Protein AF-A0A7W5IHV5-F1 (afdb_monomer_lite)

Structure (mmCIF, N/CA/C/O backbone):
data_AF-A0A7W5IHV5-F1
#
_entry.id   AF-A0A7W5IHV5-F1
#
loop_
_atom_site.group_PDB
_atom_site.id
_atom_site.type_symbol
_atom_site.label_atom_id
_atom_site.label_alt_id
_atom_site.label_comp_id
_atom_site.label_asym_id
_atom_site.label_entity_id
_atom_site.label_seq_id
_atom_site.pdbx_PDB_ins_code
_atom_site.Cartn_x
_atom_site.Cartn_y
_atom_site.Cartn_z
_atom_site.occupancy
_atom_site.B_iso_or_equiv
_atom_site.auth_seq_id
_atom_site.auth_comp_id
_atom_site.auth_asym_id
_atom_site.auth_atom_id
_atom_site.pdbx_PDB_model_num
ATOM 1 N N . MET A 1 1 ? 16.477 -8.504 -16.644 1.00 76.12 1 MET A N 1
ATOM 2 C CA . MET A 1 1 ? 15.582 -8.544 -15.470 1.00 76.12 1 MET A CA 1
ATOM 3 C C . MET A 1 1 ? 15.944 -7.404 -14.532 1.00 76.12 1 MET A C 1
ATOM 5 O O . MET A 1 1 ? 17.098 -6.992 -14.503 1.00 76.12 1 MET A O 1
ATOM 9 N N . ALA A 1 2 ? 14.967 -6.887 -13.805 1.00 81.19 2 ALA A N 1
ATOM 10 C CA . ALA A 1 2 ? 15.019 -5.730 -12.934 1.00 81.19 2 ALA A CA 1
ATOM 11 C C . ALA A 1 2 ? 14.670 -6.131 -11.498 1.00 81.19 2 ALA A C 1
ATOM 13 O O . ALA A 1 2 ? 13.853 -7.026 -11.265 1.00 81.19 2 ALA A O 1
ATOM 14 N N . ASP A 1 3 ? 15.261 -5.410 -10.559 1.00 86.88 3 ASP A N 1
ATOM 15 C CA . ASP A 1 3 ? 14.863 -5.392 -9.162 1.00 86.88 3 ASP A CA 1
ATOM 16 C C . ASP A 1 3 ? 13.782 -4.324 -9.013 1.00 86.88 3 ASP A C 1
ATOM 18 O O . ASP A 1 3 ? 13.938 -3.202 -9.508 1.00 86.88 3 ASP A O 1
ATOM 22 N N . VAL A 1 4 ? 12.693 -4.680 -8.340 1.00 87.62 4 VAL A N 1
ATOM 23 C CA . VAL A 1 4 ? 11.594 -3.770 -8.023 1.00 87.62 4 VAL A CA 1
ATOM 24 C C . VAL A 1 4 ? 11.565 -3.549 -6.521 1.00 87.62 4 VAL A C 1
ATOM 26 O O . VAL A 1 4 ? 11.355 -4.489 -5.753 1.00 87.62 4 VAL A O 1
ATOM 29 N N . GLU A 1 5 ? 11.761 -2.304 -6.102 1.00 90.75 5 GLU A N 1
ATOM 30 C CA . GLU A 1 5 ? 11.754 -1.913 -4.697 1.00 90.75 5 GLU A CA 1
ATOM 31 C C . GLU A 1 5 ? 10.517 -1.074 -4.359 1.00 90.75 5 GLU A C 1
ATOM 33 O O . GLU A 1 5 ? 10.278 -0.027 -4.962 1.00 90.75 5 GLU A O 1
ATOM 38 N N . PHE A 1 6 ? 9.770 -1.514 -3.345 1.00 91.88 6 PHE A N 1
ATOM 39 C CA . PHE A 1 6 ? 8.702 -0.764 -2.690 1.00 91.88 6 PHE A CA 1
ATOM 40 C C . PHE A 1 6 ? 9.180 -0.323 -1.306 1.00 91.88 6 PHE A C 1
ATOM 42 O O . PHE A 1 6 ? 9.222 -1.123 -0.370 1.00 91.88 6 PHE A O 1
ATOM 49 N N . ASN A 1 7 ? 9.563 0.946 -1.176 1.00 92.94 7 ASN A N 1
ATOM 50 C CA . ASN A 1 7 ? 10.151 1.487 0.048 1.00 92.94 7 ASN A CA 1
ATOM 51 C C . ASN A 1 7 ? 9.198 2.474 0.736 1.00 92.94 7 ASN A C 1
ATOM 53 O O . ASN A 1 7 ? 9.191 3.675 0.443 1.00 92.94 7 ASN A O 1
ATOM 57 N N . PHE A 1 8 ? 8.366 1.954 1.636 1.00 92.00 8 PHE A N 1
ATOM 58 C CA . PHE A 1 8 ? 7.398 2.722 2.412 1.00 92.00 8 PHE A CA 1
ATOM 59 C C . PHE A 1 8 ? 8.088 3.353 3.625 1.00 92.00 8 PHE A C 1
ATOM 61 O O . PHE A 1 8 ? 8.255 2.730 4.668 1.00 92.00 8 PHE A O 1
ATOM 68 N N . LYS A 1 9 ? 8.510 4.612 3.488 1.00 89.06 9 LYS A N 1
ATOM 69 C CA . LYS A 1 9 ? 9.255 5.326 4.538 1.00 89.06 9 LYS A CA 1
ATOM 70 C C . LYS A 1 9 ? 8.339 5.816 5.676 1.00 89.06 9 LYS A C 1
ATOM 72 O O . LYS A 1 9 ? 7.195 6.173 5.402 1.00 89.06 9 LYS A O 1
ATOM 77 N N . PRO A 1 10 ? 8.849 5.967 6.918 1.00 87.38 10 PRO A N 1
ATOM 78 C CA . PRO A 1 10 ? 8.093 6.504 8.061 1.00 87.38 10 PRO A CA 1
ATOM 79 C C . PRO A 1 10 ? 7.354 7.820 7.806 1.00 87.38 10 PRO A C 1
ATOM 81 O O . PRO A 1 10 ? 6.198 7.958 8.179 1.00 87.38 10 PRO A O 1
ATOM 84 N N . HIS A 1 11 ? 7.988 8.778 7.127 1.00 86.75 11 HIS A N 1
ATOM 85 C CA . HIS A 1 11 ? 7.369 10.076 6.818 1.00 86.75 11 HIS A CA 1
ATOM 86 C C . HIS A 1 11 ? 6.304 10.005 5.711 1.00 86.75 11 HIS A C 1
ATOM 88 O O . HIS A 1 11 ? 5.609 10.984 5.468 1.00 86.75 11 HIS A O 1
ATOM 94 N N . ASN A 1 12 ? 6.180 8.856 5.044 1.00 88.19 12 ASN A N 1
ATOM 95 C CA . ASN A 1 12 ? 5.141 8.553 4.065 1.00 88.19 12 ASN A CA 1
ATOM 96 C C . ASN A 1 12 ? 4.088 7.603 4.644 1.00 88.19 12 ASN A C 1
ATOM 98 O O . ASN A 1 12 ? 3.374 6.957 3.877 1.00 88.19 12 ASN A O 1
ATOM 102 N N . ALA A 1 13 ? 4.030 7.473 5.970 1.00 88.81 13 ALA A N 1
ATOM 103 C CA . ALA A 1 13 ? 3.109 6.599 6.667 1.00 88.81 13 ALA A CA 1
ATOM 104 C C . ALA A 1 13 ? 2.243 7.387 7.647 1.00 88.81 13 ALA A C 1
ATOM 106 O O . ALA A 1 13 ? 2.675 8.369 8.249 1.00 88.81 13 ALA A O 1
ATOM 107 N N . TRP A 1 14 ? 1.005 6.941 7.797 1.00 88.19 14 TRP A N 1
ATOM 108 C CA . TRP A 1 14 ? 0.014 7.533 8.681 1.00 88.19 14 TRP A CA 1
ATOM 109 C C . TRP A 1 14 ? -1.012 6.473 9.081 1.00 88.19 14 TRP A C 1
ATOM 111 O O . TRP A 1 14 ? -1.097 5.403 8.481 1.00 88.19 14 TRP A O 1
ATOM 121 N N . THR A 1 15 ? -1.814 6.755 10.098 1.00 83.56 15 THR A N 1
ATOM 122 C CA . THR A 1 15 ? -3.052 6.003 10.328 1.00 83.56 15 THR A CA 1
ATOM 123 C C . THR A 1 15 ? -4.199 6.737 9.648 1.00 83.56 15 THR A C 1
ATOM 125 O O . THR A 1 15 ? -4.105 7.941 9.410 1.00 83.56 15 THR A O 1
ATOM 128 N N . MET A 1 16 ? -5.309 6.054 9.349 1.00 75.25 16 MET A N 1
ATOM 129 C CA . MET A 1 16 ? -6.529 6.747 8.905 1.00 75.25 16 MET A CA 1
ATOM 130 C C . MET A 1 16 ? -6.988 7.802 9.927 1.00 75.25 16 MET A C 1
ATOM 132 O O . MET A 1 16 ? -7.678 8.751 9.565 1.00 75.25 16 MET A O 1
ATOM 136 N N . GLY A 1 17 ? -6.529 7.658 11.174 1.00 65.31 17 GLY A N 1
ATOM 137 C CA . GLY A 1 17 ? -6.784 8.563 12.274 1.00 65.31 17 GLY A CA 1
ATOM 138 C C . GLY A 1 17 ? -8.174 8.348 12.869 1.00 65.31 17 GLY A C 1
ATOM 139 O O . GLY A 1 17 ? -8.821 7.324 12.617 1.00 65.31 17 GLY A O 1
ATOM 140 N N . PRO A 1 18 ? -8.639 9.321 13.665 1.00 55.88 18 PRO A N 1
ATOM 141 C CA . PRO A 1 18 ? -10.009 9.397 14.133 1.00 55.88 18 PRO A CA 1
ATOM 142 C C . PRO A 1 18 ? -11.030 9.196 13.015 1.00 55.88 18 PRO A C 1
ATOM 144 O O . PRO A 1 18 ? -11.219 10.082 12.184 1.00 55.88 18 PRO A O 1
ATOM 147 N N . ALA A 1 19 ? -11.771 8.086 13.030 1.00 52.81 19 ALA A N 1
ATOM 148 C CA . ALA A 1 19 ? -12.967 7.931 12.197 1.00 52.81 19 ALA A CA 1
ATOM 149 C C . ALA A 1 19 ? -14.132 8.764 12.759 1.00 52.81 19 ALA A C 1
ATOM 151 O O . ALA A 1 19 ? -15.199 8.242 13.041 1.00 52.81 19 ALA A O 1
ATOM 152 N N . CYS A 1 20 ? -13.916 10.049 13.027 1.00 48.19 20 CYS A N 1
ATOM 153 C CA . CYS A 1 20 ? -14.932 10.944 13.568 1.00 48.19 20 CYS A CA 1
ATOM 154 C C . CYS A 1 20 ? -14.631 12.381 13.156 1.00 48.19 20 CYS A C 1
ATOM 156 O O . CYS A 1 20 ? -14.331 13.232 13.995 1.00 48.19 20 CYS A O 1
ATOM 158 N N . GLY A 1 21 ? -14.779 12.669 11.865 1.00 51.94 21 GLY A N 1
ATOM 159 C CA . GLY A 1 21 ? -15.334 13.969 11.545 1.00 51.94 21 GLY A CA 1
ATOM 160 C C . GLY A 1 21 ? -16.740 14.039 12.162 1.00 51.94 21 GLY A C 1
ATOM 161 O O . GLY A 1 21 ? -17.602 13.264 11.763 1.00 51.94 21 GLY A O 1
ATOM 162 N N . THR A 1 22 ? -16.989 14.877 13.165 1.00 57.50 22 THR A N 1
ATOM 163 C CA . THR A 1 22 ? -18.367 15.219 13.563 1.00 57.50 22 THR A CA 1
ATOM 164 C C . THR A 1 22 ? -18.817 16.447 12.775 1.00 57.50 22 THR A C 1
ATOM 166 O O . THR A 1 22 ? -18.002 17.110 12.136 1.00 57.50 22 THR A O 1
ATOM 169 N N . ALA A 1 23 ? -20.095 16.827 12.869 1.00 59.12 23 ALA A N 1
ATOM 170 C CA . ALA A 1 23 ? -20.551 18.120 12.345 1.00 59.12 23 ALA A CA 1
ATOM 171 C C . ALA A 1 23 ? -19.759 19.321 12.920 1.00 59.12 23 ALA A C 1
ATOM 173 O O . ALA A 1 23 ? -19.776 20.398 12.334 1.00 59.12 23 ALA A O 1
ATOM 174 N N . LEU A 1 24 ? -19.070 19.136 14.055 1.00 55.69 24 LEU A N 1
ATOM 175 C CA . LEU A 1 24 ? -18.328 20.171 14.780 1.00 55.69 24 LEU A CA 1
ATOM 176 C C . LEU A 1 24 ? -16.800 20.039 14.666 1.00 55.69 24 LEU A C 1
ATOM 178 O O . LEU A 1 24 ? -16.087 21.000 14.933 1.00 55.69 24 LEU A O 1
ATOM 182 N N . ILE A 1 25 ? -16.285 18.867 14.289 1.00 61.84 25 ILE A N 1
ATOM 183 C CA . ILE A 1 25 ? -14.849 18.599 14.151 1.00 61.84 25 ILE A CA 1
ATOM 184 C C . ILE A 1 25 ? -14.668 17.932 12.795 1.00 61.84 25 ILE A C 1
ATOM 186 O O . ILE A 1 25 ? -15.026 16.768 12.684 1.00 61.84 25 ILE A O 1
ATOM 190 N N . PRO A 1 26 ? -14.165 18.615 11.759 1.00 61.88 26 PRO A N 1
ATOM 191 C CA . PRO A 1 26 ? -13.949 17.982 10.469 1.00 61.88 26 PRO A CA 1
ATOM 192 C C . PRO A 1 26 ? -12.845 16.929 10.570 1.00 61.88 26 PRO A C 1
ATOM 194 O O . PRO A 1 26 ? -11.844 17.097 11.266 1.00 61.88 26 PRO A O 1
ATOM 197 N N . SER A 1 27 ? -13.019 15.838 9.836 1.00 65.00 27 SER A N 1
ATOM 198 C CA . SER A 1 27 ? -11.973 14.844 9.639 1.00 65.00 27 SER A CA 1
ATOM 199 C C . SER A 1 27 ? -10.767 15.468 8.946 1.00 65.00 27 SER A C 1
ATOM 201 O O . SER A 1 27 ? -10.913 16.132 7.916 1.00 65.00 27 SER A O 1
ATOM 203 N N . VAL A 1 28 ? -9.576 15.211 9.475 1.00 72.62 28 VAL A N 1
ATOM 204 C CA . VAL A 1 28 ? -8.324 15.642 8.853 1.00 72.62 28 VAL A CA 1
ATOM 205 C C . VAL A 1 28 ? -7.874 14.556 7.890 1.00 72.62 28 VAL A C 1
ATOM 207 O O . VAL A 1 28 ? -7.836 13.389 8.262 1.00 72.62 28 VAL A O 1
ATOM 210 N N . ASN A 1 29 ? -7.534 14.931 6.657 1.00 78.38 29 ASN A N 1
ATOM 211 C CA . ASN A 1 29 ? -6.859 14.037 5.726 1.00 78.38 29 ASN A CA 1
ATOM 212 C C . ASN A 1 29 ? -5.352 14.042 6.047 1.00 78.38 29 ASN A C 1
ATOM 214 O O . ASN A 1 29 ? -4.701 15.049 5.768 1.00 78.38 29 ASN A O 1
ATOM 218 N N . PRO A 1 30 ? -4.793 12.973 6.644 1.00 78.94 30 PRO A N 1
ATOM 219 C CA . PRO A 1 30 ? -3.376 12.927 7.001 1.00 78.94 30 PRO A CA 1
ATOM 220 C C . PRO A 1 30 ? -2.457 12.655 5.803 1.00 78.94 30 PRO A C 1
ATOM 222 O O . PRO A 1 30 ? -1.242 12.787 5.935 1.00 78.94 30 PRO A O 1
ATOM 225 N N . ALA A 1 31 ? -3.003 12.238 4.654 1.00 85.00 31 ALA A N 1
ATOM 226 C CA . ALA A 1 31 ? -2.190 11.916 3.493 1.00 85.00 31 ALA A CA 1
ATOM 227 C C . ALA A 1 31 ? -1.590 13.202 2.900 1.00 85.00 31 ALA A C 1
ATOM 229 O O . ALA A 1 31 ? -2.304 14.193 2.754 1.00 85.00 31 ALA A O 1
ATOM 230 N N . PRO A 1 32 ? -0.304 13.216 2.521 1.00 84.12 32 PRO A N 1
ATOM 231 C CA . PRO A 1 32 ? 0.279 14.353 1.826 1.00 84.12 32 PRO A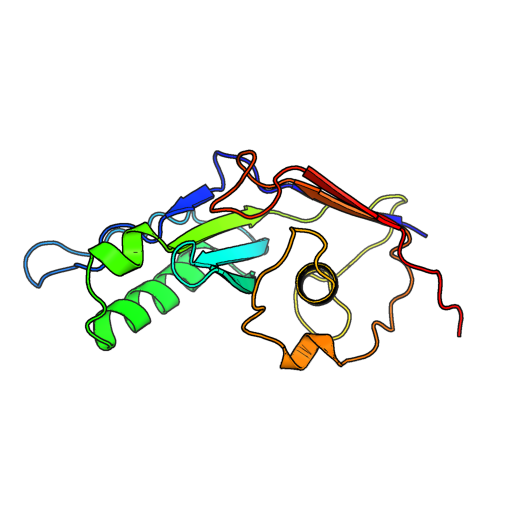 CA 1
ATOM 232 C C . PRO A 1 32 ? -0.254 14.448 0.391 1.00 84.12 32 PRO A C 1
ATOM 234 O O . PRO A 1 32 ? -0.649 13.446 -0.209 1.00 84.12 32 PRO A O 1
ATOM 237 N N . ALA A 1 33 ? -0.207 15.647 -0.193 1.00 86.81 33 ALA A N 1
ATOM 238 C CA . ALA A 1 33 ? -0.341 15.795 -1.639 1.00 86.81 33 ALA A CA 1
ATOM 239 C C . ALA A 1 33 ? 0.887 15.175 -2.319 1.00 86.81 33 ALA A C 1
ATOM 241 O O . ALA A 1 33 ? 2.023 15.519 -1.988 1.00 86.81 33 ALA A O 1
ATOM 242 N N . THR A 1 34 ? 0.665 14.252 -3.252 1.00 85.94 34 THR A N 1
ATOM 243 C CA . THR A 1 34 ? 1.740 13.547 -3.962 1.00 85.94 34 THR A CA 1
ATOM 244 C C . THR A 1 34 ? 1.512 13.569 -5.466 1.00 85.94 34 THR A C 1
ATOM 246 O O . THR A 1 34 ? 0.414 13.849 -5.941 1.00 85.94 34 THR A O 1
ATOM 249 N N . THR A 1 35 ? 2.552 13.212 -6.218 1.00 86.88 35 THR A N 1
ATOM 250 C CA . THR A 1 35 ? 2.385 12.664 -7.566 1.00 86.88 35 THR A CA 1
ATOM 251 C C . THR A 1 35 ? 1.864 11.222 -7.492 1.00 86.88 35 THR A C 1
ATOM 253 O O . THR A 1 35 ? 1.600 10.693 -6.405 1.00 86.88 35 THR A O 1
ATOM 256 N N . ALA A 1 36 ? 1.733 10.586 -8.655 1.00 90.06 36 ALA A N 1
ATOM 257 C CA . ALA A 1 36 ? 1.267 9.217 -8.783 1.00 90.06 36 ALA A CA 1
ATOM 258 C C . ALA A 1 36 ? 2.110 8.242 -7.939 1.00 90.06 36 ALA A C 1
ATOM 260 O O . ALA A 1 36 ? 3.334 8.293 -7.983 1.00 90.06 36 ALA A O 1
ATOM 261 N N . CYS A 1 37 ? 1.487 7.361 -7.159 1.00 91.19 37 CYS A N 1
ATOM 262 C CA . CYS A 1 37 ? 2.178 6.495 -6.204 1.00 91.19 37 CYS A CA 1
ATOM 263 C C . CYS A 1 37 ? 1.481 5.139 -6.013 1.00 91.19 37 CYS A C 1
ATOM 265 O O . CYS A 1 37 ? 0.325 4.934 -6.398 1.00 91.19 37 CYS A O 1
ATOM 267 N N . ILE A 1 38 ? 2.208 4.205 -5.395 1.00 93.06 38 ILE A N 1
ATOM 268 C CA . ILE A 1 38 ? 1.662 2.956 -4.863 1.00 93.06 38 ILE A CA 1
ATOM 269 C C . ILE A 1 38 ? 1.431 3.145 -3.370 1.00 93.06 38 ILE A C 1
ATOM 271 O O . ILE A 1 38 ? 2.315 3.617 -2.656 1.00 93.06 38 ILE A O 1
ATOM 275 N N . TYR A 1 39 ? 0.263 2.744 -2.883 1.00 92.06 39 TYR A N 1
ATOM 276 C CA . TYR A 1 39 ? -0.050 2.760 -1.463 1.00 92.06 39 TYR A CA 1
ATOM 277 C C . TYR A 1 39 ? -0.439 1.377 -0.954 1.00 92.06 39 TYR A C 1
ATOM 279 O O . TYR A 1 39 ? -0.970 0.534 -1.682 1.00 92.06 39 TYR A O 1
ATOM 287 N N . ILE A 1 40 ? -0.181 1.175 0.331 1.00 91.44 40 ILE A N 1
ATOM 288 C CA . ILE A 1 40 ? -0.587 0.010 1.101 1.00 91.44 40 ILE A CA 1
ATOM 289 C C . ILE A 1 40 ? -1.453 0.476 2.269 1.00 91.44 40 ILE A C 1
ATOM 291 O O . ILE A 1 40 ? -1.159 1.479 2.921 1.00 91.44 40 ILE A O 1
ATOM 295 N N . VAL A 1 41 ? -2.539 -0.249 2.510 1.00 91.12 41 VAL A N 1
ATOM 296 C CA . VAL A 1 41 ? -3.418 -0.088 3.666 1.00 91.12 41 VAL A CA 1
ATOM 297 C C . VAL A 1 41 ? -3.472 -1.422 4.386 1.00 91.12 41 VAL A C 1
ATOM 299 O O . VAL A 1 41 ? -3.715 -2.450 3.758 1.00 91.12 41 VAL A O 1
ATOM 302 N N . HIS A 1 42 ? -3.270 -1.414 5.693 1.00 91.69 42 HIS A N 1
ATOM 303 C CA . HIS A 1 42 ? -3.342 -2.604 6.520 1.00 91.69 42 HIS A CA 1
ATOM 304 C C . HIS A 1 42 ? -4.253 -2.365 7.721 1.00 91.69 42 HIS A C 1
ATOM 306 O O . HIS A 1 42 ? -4.036 -1.432 8.490 1.00 91.69 42 HIS A O 1
ATOM 312 N N . ASN A 1 43 ? -5.265 -3.215 7.886 1.00 90.12 43 ASN A N 1
ATOM 313 C CA . ASN A 1 43 ? -6.056 -3.288 9.105 1.00 90.12 43 ASN A CA 1
ATOM 314 C C . ASN A 1 43 ? -5.396 -4.289 10.058 1.00 90.12 43 ASN A C 1
ATOM 316 O O . ASN A 1 43 ? -5.505 -5.501 9.866 1.00 90.12 43 ASN A O 1
ATOM 320 N N . SER A 1 44 ? -4.751 -3.784 11.107 1.00 89.69 44 SER A N 1
ATOM 321 C CA . SER A 1 44 ? 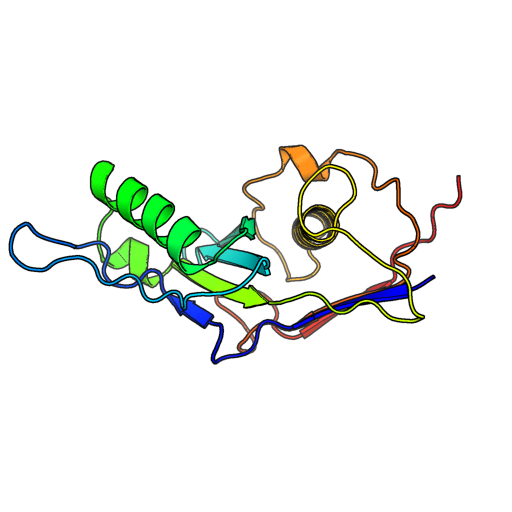-4.019 -4.608 12.079 1.00 89.69 44 SER A CA 1
ATOM 322 C C . SER A 1 44 ? -4.925 -5.436 13.004 1.00 89.69 44 SER A C 1
ATOM 324 O O . SER A 1 44 ? -4.467 -6.406 13.624 1.00 89.69 44 SER A O 1
ATOM 326 N N . THR A 1 45 ? -6.214 -5.095 13.096 1.00 87.75 45 THR A N 1
ATOM 327 C CA . THR A 1 45 ? -7.208 -5.844 13.882 1.00 87.75 45 THR A CA 1
ATOM 328 C C . THR A 1 45 ? -7.680 -7.074 13.124 1.00 87.75 45 THR A C 1
ATOM 330 O O . THR A 1 45 ? -7.619 -8.182 13.650 1.00 87.75 45 THR A O 1
ATOM 333 N N . GLU A 1 46 ? -8.098 -6.887 11.873 1.00 87.31 46 GLU A N 1
ATOM 334 C CA . GLU A 1 46 ? -8.585 -7.970 11.006 1.00 87.31 46 GLU A CA 1
ATOM 335 C C . GLU A 1 46 ? -7.456 -8.721 10.295 1.00 87.31 46 GLU A C 1
ATOM 337 O O . GLU A 1 46 ? -7.696 -9.735 9.642 1.00 87.31 46 GLU A O 1
ATOM 342 N N . ASN A 1 47 ? -6.224 -8.218 10.409 1.00 89.69 47 ASN A N 1
ATOM 343 C CA . ASN A 1 47 ? -5.064 -8.692 9.669 1.00 89.69 47 ASN A CA 1
ATOM 344 C C . ASN A 1 47 ? -5.338 -8.756 8.155 1.00 89.69 47 ASN A C 1
ATOM 346 O O . ASN A 1 47 ? -5.063 -9.756 7.481 1.00 89.69 47 ASN A O 1
ATOM 350 N N . SER A 1 48 ? -5.912 -7.679 7.620 1.00 89.69 48 SER A N 1
ATOM 351 C CA . SER A 1 48 ? -6.276 -7.560 6.210 1.00 89.69 48 SER A CA 1
ATOM 352 C C . SER A 1 48 ? -5.470 -6.458 5.530 1.00 89.69 48 SER A C 1
ATOM 354 O O . SER A 1 48 ? -5.184 -5.417 6.117 1.00 89.69 48 SER A O 1
ATOM 356 N N . THR A 1 49 ? -5.063 -6.698 4.286 1.00 90.50 49 THR A N 1
ATOM 357 C CA . THR A 1 49 ? -4.175 -5.809 3.533 1.00 90.50 49 THR A CA 1
ATOM 358 C C . THR A 1 49 ? -4.791 -5.456 2.187 1.00 90.50 49 THR A C 1
ATOM 360 O O . THR A 1 49 ? -5.333 -6.303 1.476 1.00 90.50 49 THR A O 1
ATOM 363 N N . TYR A 1 50 ? -4.707 -4.187 1.821 1.00 89.56 50 TYR A N 1
ATOM 364 C CA . TYR A 1 50 ? -5.076 -3.656 0.520 1.00 89.56 50 TYR A CA 1
ATOM 365 C C . TYR A 1 50 ? -3.866 -2.946 -0.076 1.00 89.56 50 TYR A C 1
ATOM 367 O O . TYR A 1 50 ? -3.158 -2.214 0.611 1.00 89.56 50 TYR A O 1
ATOM 375 N N . VAL A 1 51 ? -3.654 -3.119 -1.372 1.00 89.56 51 VAL A N 1
ATOM 376 C CA . VAL A 1 51 ? -2.623 -2.403 -2.127 1.00 89.56 51 VAL A CA 1
ATOM 377 C C . VAL A 1 51 ? -3.288 -1.726 -3.309 1.00 89.56 51 VAL A C 1
ATOM 379 O O . VAL A 1 51 ? -4.162 -2.318 -3.935 1.00 89.56 51 VAL A O 1
ATOM 382 N N . GLY A 1 52 ? -2.880 -0.512 -3.657 1.00 88.62 52 GLY A N 1
ATOM 383 C CA . GLY A 1 52 ? -3.383 0.093 -4.880 1.00 88.62 52 GLY A CA 1
ATOM 384 C C . GLY A 1 52 ? -2.595 1.285 -5.373 1.00 88.62 52 GLY A C 1
ATOM 385 O O . GLY A 1 52 ? -1.662 1.767 -4.737 1.00 88.62 52 GLY A O 1
ATOM 386 N N . TYR A 1 53 ? -3.033 1.758 -6.527 1.00 90.25 53 TYR A N 1
ATOM 387 C CA . TYR A 1 53 ? -2.569 2.970 -7.169 1.00 90.25 53 TYR A CA 1
ATOM 388 C C . TYR A 1 53 ? -3.393 4.217 -6.810 1.00 90.25 53 TYR A C 1
ATOM 390 O O . TYR A 1 53 ? -4.634 4.167 -6.690 1.00 90.25 53 TYR A O 1
ATOM 398 N N . ALA A 1 54 ? -2.699 5.353 -6.710 1.00 89.56 54 ALA A N 1
ATOM 399 C CA . ALA A 1 54 ? -3.276 6.691 -6.662 1.00 89.56 54 ALA A CA 1
ATOM 400 C C . ALA A 1 54 ? -2.499 7.658 -7.569 1.00 89.56 54 ALA A C 1
ATOM 402 O O . ALA A 1 54 ? -1.279 7.696 -7.485 1.00 89.56 54 ALA A O 1
ATOM 403 N N . ASP A 1 55 ? -3.188 8.496 -8.355 1.00 90.56 55 ASP A N 1
ATOM 404 C CA . ASP A 1 55 ? -2.565 9.652 -9.034 1.00 90.56 55 ASP A CA 1
ATOM 405 C C . ASP A 1 55 ? -2.078 10.710 -8.029 1.00 90.56 55 ASP A C 1
ATOM 407 O O . ASP A 1 55 ? -1.119 11.434 -8.282 1.00 90.56 55 ASP A O 1
ATOM 411 N N . ASN A 1 56 ? -2.752 10.778 -6.879 1.00 89.50 56 ASN A N 1
ATOM 412 C CA . ASN A 1 56 ? -2.432 11.632 -5.745 1.00 89.50 56 ASN A CA 1
ATOM 413 C C . ASN A 1 56 ? -2.931 10.953 -4.461 1.00 89.50 56 ASN A C 1
ATOM 415 O O . ASN A 1 56 ? -4.117 10.618 -4.346 1.00 89.50 56 ASN A O 1
ATOM 419 N N . ALA A 1 57 ? -2.039 10.746 -3.489 1.00 87.25 57 ALA A N 1
ATOM 420 C CA . ALA A 1 57 ? -2.386 10.123 -2.217 1.00 87.25 57 ALA A CA 1
ATOM 421 C C . ALA A 1 57 ? -3.422 10.946 -1.437 1.00 87.25 57 ALA A C 1
ATOM 423 O O . ALA A 1 57 ? -4.330 10.358 -0.852 1.00 87.25 57 ALA A O 1
ATOM 424 N N . PHE A 1 58 ? -3.344 12.281 -1.480 1.00 87.88 58 PHE A N 1
ATOM 425 C CA . PHE A 1 58 ? -4.300 13.167 -0.814 1.00 87.88 58 PHE A CA 1
ATOM 426 C C . PHE A 1 58 ? -5.723 12.935 -1.329 1.00 87.88 58 PHE A C 1
ATOM 428 O O . PHE A 1 58 ? -6.619 12.641 -0.539 1.00 87.88 58 PHE A O 1
ATOM 435 N N . ASP A 1 59 ? -5.932 12.998 -2.645 1.00 86.00 59 ASP A N 1
ATOM 436 C CA . ASP A 1 59 ? -7.263 12.851 -3.248 1.00 86.00 59 ASP A CA 1
ATOM 437 C C . ASP A 1 59 ? -7.817 11.441 -3.039 1.00 86.00 59 ASP A C 1
ATOM 439 O O . ASP A 1 59 ? -8.976 11.251 -2.652 1.00 86.00 59 ASP A O 1
ATOM 443 N N . ARG A 1 60 ? -6.965 10.424 -3.222 1.00 85.75 60 ARG A N 1
ATOM 444 C CA . ARG A 1 60 ? -7.359 9.036 -2.985 1.00 85.75 60 ARG A CA 1
ATOM 445 C C . ARG A 1 60 ? -7.760 8.821 -1.533 1.00 85.75 60 ARG A C 1
ATOM 447 O O . ARG A 1 60 ? -8.769 8.167 -1.280 1.00 85.75 60 ARG A O 1
ATOM 454 N N . TRP A 1 61 ? -7.011 9.374 -0.586 1.00 83.12 61 TRP A N 1
ATOM 455 C CA . TRP A 1 61 ? -7.322 9.205 0.825 1.00 83.12 61 TRP A CA 1
ATOM 456 C C . TRP A 1 61 ? -8.549 9.994 1.256 1.00 83.12 61 TRP A C 1
ATOM 458 O O . TRP A 1 61 ? -9.354 9.470 2.019 1.00 83.12 61 TRP A O 1
ATOM 468 N N . LYS A 1 62 ? -8.768 11.183 0.687 1.00 78.25 62 LYS A N 1
ATOM 469 C CA . LYS A 1 62 ? -9.993 11.960 0.886 1.00 78.25 62 LYS A CA 1
ATOM 470 C C . LYS A 1 62 ? -11.232 11.133 0.541 1.00 78.25 62 LYS A C 1
ATOM 472 O O . LYS A 1 62 ? -12.099 10.968 1.389 1.00 78.25 62 LYS A O 1
ATOM 477 N N . THR A 1 63 ? -11.270 10.523 -0.646 1.00 75.19 63 THR A N 1
ATOM 478 C CA . THR A 1 63 ? -12.420 9.692 -1.061 1.00 75.19 63 THR A CA 1
ATOM 479 C C . THR A 1 63 ? -12.632 8.465 -0.163 1.00 75.19 63 THR A C 1
ATOM 481 O O . THR A 1 63 ? -13.768 8.082 0.128 1.00 75.19 63 THR A O 1
ATOM 484 N N . ARG A 1 64 ? -11.548 7.842 0.323 1.00 75.50 64 ARG A N 1
ATOM 485 C CA . ARG A 1 64 ? -11.626 6.703 1.253 1.00 75.50 64 ARG A CA 1
ATOM 486 C C . ARG A 1 64 ? -12.110 7.132 2.636 1.00 75.50 64 ARG A C 1
ATOM 488 O O . ARG A 1 64 ? -12.997 6.478 3.171 1.00 75.50 64 ARG A O 1
ATOM 495 N N . ALA A 1 65 ? -11.584 8.228 3.176 1.00 70.31 65 ALA A N 1
ATOM 496 C CA . ALA A 1 65 ? -12.023 8.799 4.444 1.00 70.31 65 ALA A CA 1
ATOM 497 C C . ALA A 1 65 ? -13.501 9.221 4.382 1.00 70.31 65 ALA A C 1
ATOM 499 O O . ALA A 1 65 ? -14.275 8.870 5.265 1.00 70.31 65 ALA A O 1
ATOM 500 N N . GLU A 1 66 ? -13.930 9.877 3.299 1.00 67.62 66 GLU A N 1
ATOM 501 C CA . GLU A 1 66 ? -15.340 10.217 3.051 1.00 67.62 66 GLU A CA 1
ATOM 502 C C . GLU A 1 66 ? -16.240 8.975 3.023 1.00 67.62 66 GLU A C 1
ATOM 504 O O . GLU A 1 66 ? -17.304 8.972 3.639 1.00 67.62 66 GLU A O 1
ATOM 509 N N . THR A 1 67 ? -15.793 7.889 2.383 1.00 69.94 67 THR A N 1
ATOM 510 C CA . THR A 1 67 ? -16.522 6.609 2.390 1.00 69.94 67 THR A CA 1
ATOM 511 C C . THR A 1 67 ? -16.628 6.035 3.805 1.00 69.94 67 THR A C 1
ATOM 513 O O . THR A 1 67 ? -17.699 5.599 4.217 1.00 69.94 67 THR A O 1
ATOM 516 N N . PHE A 1 68 ? -15.537 6.063 4.575 1.00 67.62 68 PHE A N 1
ATOM 517 C CA . PHE A 1 68 ? -15.535 5.625 5.973 1.00 67.62 68 PHE A CA 1
ATOM 518 C C . PHE A 1 68 ? -16.515 6.434 6.836 1.00 67.62 68 PHE A C 1
ATOM 520 O O . PHE A 1 68 ? -17.195 5.856 7.685 1.00 67.62 68 PHE A O 1
ATOM 527 N N . HIS A 1 69 ? -16.641 7.743 6.586 1.00 64.31 69 HIS A N 1
ATOM 528 C CA . HIS A 1 69 ? -17.611 8.599 7.274 1.00 64.31 69 HIS A CA 1
ATOM 529 C C . HIS A 1 69 ? -19.051 8.300 6.879 1.00 64.31 69 HIS A C 1
ATOM 531 O O . HIS A 1 69 ? -19.899 8.161 7.757 1.00 64.31 69 HIS A O 1
ATOM 537 N N . ALA A 1 70 ? -19.336 8.178 5.580 1.00 62.84 70 ALA A N 1
ATOM 538 C CA . ALA A 1 70 ? -20.686 7.903 5.091 1.00 62.84 70 ALA A CA 1
ATOM 539 C C . ALA A 1 70 ? -21.253 6.587 5.651 1.00 62.84 70 ALA A C 1
ATOM 541 O O . ALA A 1 70 ? -22.464 6.450 5.810 1.00 62.84 70 ALA A O 1
ATOM 542 N N . LEU A 1 71 ? -20.374 5.637 5.980 1.00 67.44 71 LEU A N 1
ATOM 543 C CA . LEU A 1 71 ? -20.730 4.340 6.551 1.00 67.44 71 LEU A CA 1
ATOM 544 C C . LEU A 1 71 ? -20.757 4.319 8.091 1.00 67.44 71 LEU A C 1
ATOM 546 O O . LEU A 1 71 ? -21.083 3.284 8.667 1.00 67.44 71 LEU A O 1
ATOM 550 N N . GLY A 1 72 ? -20.433 5.429 8.768 1.00 62.34 72 GLY A N 1
ATOM 551 C CA . GLY A 1 72 ? -20.509 5.536 10.230 1.00 62.34 72 GLY A CA 1
ATOM 552 C C . GLY A 1 72 ? -19.524 4.633 10.985 1.00 62.34 72 GLY A C 1
ATOM 553 O O . GLY A 1 72 ? -19.844 4.142 12.068 1.00 62.34 72 GLY A O 1
ATOM 554 N N . ILE A 1 73 ? -18.341 4.378 10.417 1.00 6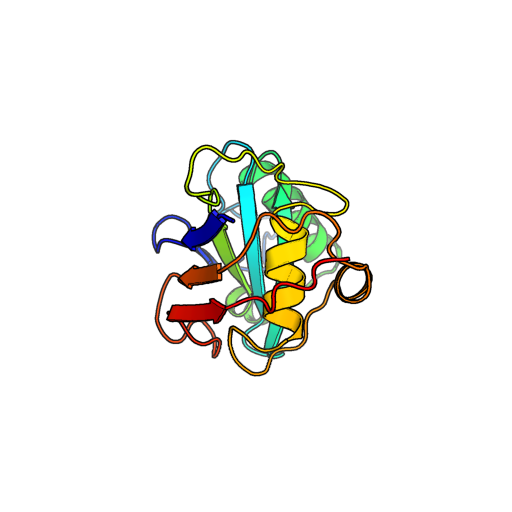6.06 73 ILE A N 1
ATOM 555 C CA . ILE A 1 73 ? -17.355 3.460 11.001 1.00 66.06 73 ILE A CA 1
ATOM 556 C C . ILE A 1 73 ? -16.753 4.054 12.300 1.00 66.06 73 ILE A C 1
ATOM 558 O O . ILE A 1 73 ? -16.314 5.202 12.283 1.00 66.06 73 ILE A O 1
ATOM 562 N N . PRO A 1 74 ? -16.677 3.305 13.424 1.00 66.69 74 PRO A N 1
ATOM 563 C CA . PRO A 1 74 ? -16.207 3.837 14.711 1.00 66.69 74 PRO A CA 1
ATOM 564 C C . PRO A 1 74 ? -14.734 4.276 14.741 1.00 66.69 74 PRO A C 1
ATOM 566 O O . PRO A 1 74 ? -13.865 3.639 14.150 1.00 66.69 74 PRO A O 1
ATOM 569 N N . HIS A 1 75 ? -14.408 5.280 15.564 1.00 67.06 75 HIS A N 1
ATOM 570 C CA . HIS A 1 75 ? -13.044 5.809 15.746 1.00 67.06 75 HIS A CA 1
ATOM 571 C C . HIS A 1 75 ? -11.980 4.752 16.067 1.00 67.06 75 HIS A C 1
ATOM 573 O O . HIS A 1 75 ? -10.863 4.798 15.553 1.00 67.06 75 HIS A O 1
ATOM 579 N N . ILE A 1 76 ? -12.319 3.803 16.944 1.00 69.19 76 ILE A N 1
ATOM 580 C CA . ILE A 1 76 ? -11.408 2.730 17.364 1.00 69.19 76 ILE A CA 1
ATOM 581 C C . ILE A 1 76 ? -10.992 1.887 16.155 1.00 69.19 76 ILE A C 1
ATOM 583 O O . ILE A 1 76 ? -9.853 1.437 16.084 1.00 69.19 76 ILE A O 1
ATOM 587 N N . TYR A 1 77 ? -11.887 1.718 15.180 1.00 75.44 77 TYR A N 1
ATOM 588 C CA . TYR A 1 77 ? -11.590 0.994 13.954 1.00 75.44 77 TYR A CA 1
ATOM 589 C C . TYR A 1 77 ? -10.561 1.748 13.096 1.00 75.44 77 TYR A C 1
ATOM 591 O O . TYR A 1 77 ? -9.563 1.154 12.698 1.00 75.44 77 TYR A O 1
ATOM 599 N N . GLY A 1 78 ? -10.732 3.062 12.894 1.00 74.38 78 GLY A N 1
ATOM 600 C CA . GLY A 1 78 ? -9.821 3.899 12.092 1.00 74.38 78 GLY A CA 1
ATOM 601 C C . GLY A 1 78 ? -8.368 3.918 12.587 1.00 74.38 78 GLY A C 1
ATOM 602 O O . GLY A 1 78 ? -7.438 3.895 11.781 1.00 74.38 78 GLY A O 1
ATOM 603 N N . ASN A 1 79 ? -8.155 3.848 13.905 1.00 78.44 79 ASN A N 1
ATOM 604 C CA . ASN A 1 79 ? -6.814 3.782 14.502 1.00 78.44 79 ASN A CA 1
ATOM 605 C C . ASN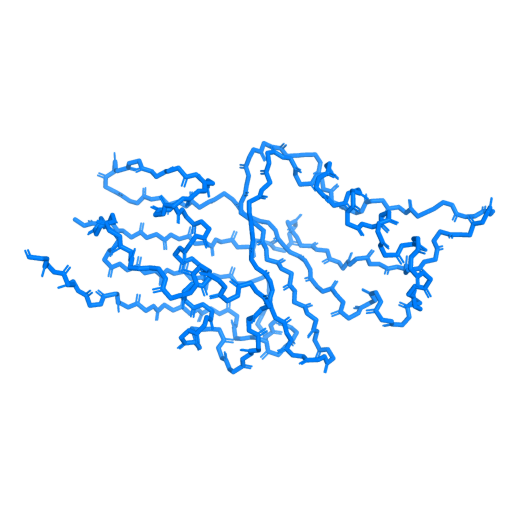 A 1 79 ? -6.030 2.512 14.126 1.00 78.44 79 ASN A C 1
ATOM 607 O O . ASN A 1 79 ? -4.802 2.520 14.177 1.00 78.44 79 ASN A O 1
ATOM 611 N N . ASN A 1 80 ? -6.724 1.437 13.743 1.00 85.25 80 ASN A N 1
ATOM 612 C CA . ASN A 1 80 ? -6.104 0.179 13.323 1.00 85.25 80 ASN A CA 1
ATOM 613 C C . ASN A 1 80 ? -5.843 0.119 11.812 1.00 85.25 80 ASN A C 1
ATOM 615 O O . ASN A 1 80 ? -5.254 -0.849 11.335 1.00 85.25 80 ASN A O 1
ATOM 619 N N . ILE A 1 81 ? -6.266 1.141 11.062 1.00 87.06 81 ILE A N 1
ATOM 620 C CA . ILE A 1 81 ? -6.033 1.259 9.624 1.00 87.06 81 ILE A CA 1
ATOM 621 C C . ILE A 1 81 ? -4.718 2.008 9.404 1.00 87.06 81 ILE A C 1
ATOM 623 O O . ILE A 1 81 ? -4.657 3.239 9.437 1.00 87.06 81 ILE A O 1
ATOM 627 N N . LEU A 1 82 ? -3.650 1.245 9.195 1.00 90.25 82 LEU A N 1
ATOM 628 C CA . LEU A 1 82 ? -2.311 1.739 8.905 1.00 90.25 82 LEU A CA 1
ATOM 629 C C . LEU A 1 82 ? -2.156 1.964 7.404 1.00 90.25 82 LEU A C 1
ATOM 631 O O . LEU A 1 82 ? -2.581 1.137 6.602 1.00 90.25 82 LEU A O 1
ATOM 635 N N . CYS A 1 83 ? -1.541 3.074 7.017 1.00 90.44 83 CYS A N 1
ATOM 636 C CA . CYS A 1 83 ? -1.415 3.486 5.625 1.00 90.44 83 CYS A CA 1
ATOM 637 C C . CYS A 1 83 ? 0.009 3.929 5.332 1.00 90.44 83 CYS A C 1
ATOM 639 O O . CYS A 1 83 ? 0.642 4.578 6.164 1.00 90.44 83 CYS A O 1
ATOM 641 N N . ALA A 1 84 ? 0.505 3.612 4.143 1.00 92.25 84 ALA A N 1
ATOM 642 C CA . ALA A 1 84 ? 1.752 4.173 3.653 1.00 92.25 84 ALA A CA 1
ATOM 643 C C . ALA A 1 84 ? 1.754 4.278 2.130 1.00 92.25 84 ALA A C 1
ATOM 645 O O . ALA A 1 84 ? 1.075 3.510 1.447 1.00 92.25 84 ALA A O 1
ATOM 646 N N . GLN A 1 85 ? 2.551 5.202 1.598 1.00 93.25 85 GLN A N 1
ATOM 647 C CA . GLN A 1 85 ? 2.783 5.339 0.159 1.00 93.25 85 GLN A CA 1
ATOM 648 C C . GLN A 1 85 ? 4.269 5.254 -0.199 1.00 93.25 85 GLN A C 1
ATOM 650 O O . GLN A 1 85 ? 5.144 5.568 0.614 1.00 93.25 85 GLN A O 1
ATOM 655 N N . CYS A 1 86 ? 4.555 4.838 -1.429 1.00 92.31 86 CYS A N 1
ATOM 656 C CA . CYS A 1 86 ? 5.870 4.965 -2.033 1.00 92.31 86 CYS A CA 1
ATOM 657 C C . CYS A 1 86 ? 5.786 5.159 -3.552 1.00 92.31 86 CYS A C 1
ATOM 659 O O . CYS A 1 86 ? 4.813 4.777 -4.210 1.00 92.31 86 CYS A O 1
ATOM 661 N N . MET A 1 87 ? 6.861 5.708 -4.116 1.00 91.88 87 MET A N 1
ATOM 662 C CA . MET A 1 87 ? 7.161 5.562 -5.535 1.00 91.88 87 MET A CA 1
ATOM 663 C C . MET A 1 87 ? 8.074 4.337 -5.695 1.00 91.88 87 MET A C 1
ATOM 665 O O . MET A 1 87 ? 9.157 4.337 -5.103 1.00 91.88 87 MET A O 1
ATOM 669 N N . PRO A 1 88 ? 7.670 3.298 -6.446 1.00 89.62 88 PRO A N 1
ATOM 670 C CA . PRO A 1 88 ? 8.511 2.130 -6.657 1.00 89.62 88 PRO A CA 1
ATOM 671 C C . PRO A 1 88 ? 9.751 2.488 -7.481 1.00 89.62 88 PRO A C 1
ATOM 673 O O . PRO A 1 88 ? 9.686 3.299 -8.406 1.00 89.62 88 PRO A O 1
ATOM 676 N N . VAL A 1 89 ? 10.875 1.848 -7.165 1.00 90.25 89 VAL A N 1
ATOM 677 C CA . VAL A 1 89 ? 12.136 2.000 -7.901 1.00 90.25 89 VAL A CA 1
ATOM 678 C C . VAL A 1 89 ? 12.384 0.744 -8.727 1.00 90.25 89 VAL A C 1
ATOM 680 O O . VAL A 1 89 ? 12.241 -0.370 -8.225 1.00 90.25 89 VAL A O 1
ATOM 683 N N . VAL A 1 90 ? 12.756 0.930 -9.995 1.00 87.38 90 VAL A N 1
ATOM 684 C CA . VAL A 1 90 ? 13.049 -0.155 -10.941 1.00 87.38 90 VAL A CA 1
ATOM 685 C C . VAL A 1 90 ? 14.503 -0.053 -11.377 1.00 87.38 90 VAL A C 1
ATOM 687 O O . VAL A 1 90 ? 14.945 1.004 -11.831 1.00 87.38 90 VAL A O 1
ATOM 690 N N . SER A 1 91 ? 15.264 -1.136 -11.229 1.00 86.12 91 SER A N 1
ATOM 691 C CA . SER A 1 91 ? 16.673 -1.148 -11.628 1.00 86.12 91 SER A CA 1
ATOM 692 C C . SER A 1 91 ? 16.876 -1.345 -13.139 1.00 86.12 91 SER A C 1
ATOM 694 O O . SER A 1 91 ? 15.955 -1.661 -13.897 1.00 86.12 91 SER A O 1
ATOM 696 N N . HIS A 1 92 ? 18.124 -1.153 -13.583 1.00 80.31 92 HIS A N 1
ATOM 697 C CA . HIS A 1 92 ? 18.596 -1.439 -14.946 1.00 80.31 92 HIS A CA 1
ATOM 698 C C . HIS A 1 92 ? 17.896 -0.656 -16.074 1.00 80.31 92 HIS A C 1
ATOM 700 O O . HIS A 1 92 ? 17.838 -1.124 -17.207 1.00 80.31 92 HIS A O 1
ATOM 706 N N . GLY A 1 93 ? 17.373 0.542 -15.785 1.00 72.19 93 GLY A N 1
ATOM 707 C CA . GLY A 1 93 ? 16.798 1.435 -16.801 1.00 72.19 93 GLY A CA 1
ATOM 708 C C . GLY A 1 93 ? 15.477 0.950 -17.408 1.00 72.19 93 GLY A C 1
ATOM 709 O O . GLY A 1 93 ? 15.005 1.526 -18.387 1.00 72.19 93 GLY A O 1
ATOM 710 N N . HIS A 1 94 ? 14.866 -0.093 -16.843 1.00 77.31 94 HIS A N 1
ATOM 711 C CA . HIS A 1 94 ? 13.532 -0.526 -17.238 1.00 77.31 94 HIS A CA 1
ATOM 712 C C . HIS A 1 94 ? 12.469 0.454 -16.728 1.00 77.31 94 HIS A C 1
ATOM 714 O O . HIS A 1 94 ? 12.604 1.047 -15.660 1.00 77.31 94 HIS A O 1
ATOM 720 N N . SER A 1 95 ? 11.383 0.598 -17.487 1.00 73.00 95 SER A N 1
ATOM 721 C CA . SER A 1 95 ? 10.211 1.378 -17.081 1.00 73.00 95 SER A CA 1
ATOM 722 C C . SER A 1 95 ? 9.077 0.449 -16.653 1.00 73.00 95 SER A C 1
ATOM 724 O O . SER A 1 95 ? 8.836 -0.576 -17.292 1.00 73.00 95 SER A O 1
ATOM 726 N N . MET A 1 96 ? 8.353 0.829 -15.601 1.00 74.19 96 MET A N 1
ATOM 727 C CA . MET A 1 96 ? 7.058 0.247 -15.249 1.00 74.19 96 MET A CA 1
ATOM 728 C C . MET A 1 96 ? 6.029 1.345 -15.053 1.00 74.19 96 MET A C 1
ATOM 730 O O . MET A 1 96 ? 6.342 2.416 -14.536 1.00 74.19 96 MET A O 1
ATOM 734 N N . TYR A 1 97 ? 4.789 1.044 -15.420 1.00 78.69 97 TYR A N 1
ATOM 735 C CA . TYR A 1 97 ? 3.661 1.898 -15.090 1.00 78.69 97 TYR A CA 1
ATOM 736 C C . TYR A 1 97 ? 3.154 1.561 -13.688 1.00 78.69 97 TYR A C 1
ATOM 738 O O . TYR A 1 97 ? 3.369 0.464 -13.166 1.00 78.69 97 TYR A O 1
ATOM 746 N N . LEU A 1 98 ? 2.480 2.522 -13.063 1.00 80.50 98 LEU A N 1
ATOM 747 C CA . LEU A 1 98 ? 1.977 2.363 -11.703 1.00 80.50 98 LEU A CA 1
ATOM 748 C C . LEU A 1 98 ? 0.617 1.642 -11.660 1.00 80.50 98 LEU A C 1
ATOM 750 O O . LEU A 1 98 ? 0.426 0.790 -10.794 1.00 80.50 98 LEU A O 1
ATOM 754 N N . ALA A 1 99 ? -0.284 1.926 -12.609 1.00 78.81 99 ALA A N 1
ATOM 755 C CA . ALA A 1 99 ? -1.693 1.511 -12.582 1.00 78.81 99 ALA A CA 1
ATOM 756 C C . ALA A 1 99 ? -2.081 0.579 -13.738 1.00 78.81 99 ALA A C 1
ATOM 758 O O . ALA A 1 99 ? -1.732 0.867 -14.881 1.00 78.81 99 ALA A O 1
ATOM 759 N N . GLY A 1 100 ? -2.855 -0.483 -13.487 1.00 61.88 100 GLY A N 1
ATOM 760 C CA . GLY A 1 100 ? -3.465 -1.345 -14.514 1.00 61.88 100 GLY A CA 1
ATOM 761 C C . GLY A 1 100 ? -2.874 -2.757 -14.637 1.00 61.88 100 GLY A C 1
ATOM 762 O O . GLY A 1 100 ? -2.004 -3.167 -13.868 1.00 61.88 100 GLY A O 1
ATOM 763 N N . GLN A 1 101 ? -3.352 -3.523 -15.628 1.00 57.38 101 GLN A N 1
ATOM 764 C CA . GLN A 1 101 ? -2.909 -4.906 -15.839 1.00 57.38 101 GLN A CA 1
ATOM 765 C C . GLN A 1 101 ? -1.396 -4.979 -16.098 1.00 57.38 101 GLN A C 1
ATOM 767 O O . GLN A 1 101 ? -0.909 -4.408 -17.066 1.00 57.38 101 GLN A O 1
ATOM 772 N N . ASN A 1 102 ? -0.682 -5.739 -15.257 1.00 63.19 102 ASN A N 1
ATOM 773 C CA . ASN A 1 102 ? 0.771 -5.986 -15.326 1.00 63.19 102 ASN A CA 1
ATOM 774 C C . ASN A 1 102 ? 1.681 -4.838 -14.854 1.00 63.19 102 ASN A C 1
ATOM 776 O O . ASN A 1 102 ? 2.821 -4.735 -15.306 1.00 63.19 102 ASN A O 1
ATOM 780 N N . ASN A 1 103 ? 1.206 -4.021 -13.914 1.00 76.88 103 ASN A N 1
ATOM 781 C CA . ASN A 1 103 ? 1.932 -2.856 -13.400 1.00 76.88 103 ASN A CA 1
ATOM 782 C C . ASN A 1 103 ? 2.407 -3.014 -11.946 1.00 76.88 103 ASN A C 1
ATOM 784 O O . ASN A 1 103 ? 2.170 -4.046 -11.313 1.00 76.88 103 ASN A O 1
ATOM 788 N N . CYS A 1 104 ? 3.115 -2.008 -11.416 1.00 79.94 104 CYS A N 1
ATOM 789 C CA . CYS A 1 104 ? 3.728 -2.064 -10.081 1.00 79.94 104 CYS A CA 1
ATOM 790 C C . CYS A 1 104 ? 2.734 -2.447 -8.974 1.00 79.94 104 CYS A C 1
ATOM 792 O O . CYS A 1 104 ? 3.080 -3.219 -8.081 1.00 79.94 104 CYS A O 1
ATOM 794 N N . GLU A 1 105 ? 1.490 -1.959 -9.037 1.00 83.44 105 GLU A N 1
ATOM 795 C CA . GLU A 1 105 ? 0.472 -2.314 -8.043 1.00 83.44 105 GLU A CA 1
ATOM 796 C C . GLU A 1 105 ? 0.148 -3.822 -8.063 1.00 83.44 105 GLU A C 1
ATOM 798 O O . GLU A 1 105 ? 0.045 -4.445 -7.009 1.00 83.44 105 GLU A O 1
ATOM 803 N N . HIS A 1 106 ? 0.073 -4.441 -9.250 1.00 79.00 106 HIS A N 1
ATOM 804 C CA . HIS A 1 106 ? -0.199 -5.874 -9.408 1.00 79.00 106 HIS A CA 1
ATOM 805 C C . HIS A 1 106 ? 0.920 -6.738 -8.819 1.00 79.00 106 HIS A C 1
ATOM 807 O O . HIS A 1 106 ? 0.637 -7.771 -8.206 1.00 79.00 106 HIS A O 1
ATOM 813 N N . LEU A 1 107 ? 2.180 -6.325 -9.000 1.00 81.19 107 LEU A N 1
ATOM 814 C CA . LEU A 1 107 ? 3.339 -7.013 -8.423 1.00 81.19 107 LEU A CA 1
ATOM 815 C C . LEU A 1 107 ? 3.240 -7.078 -6.902 1.00 81.19 107 LEU A C 1
ATOM 817 O O . LEU A 1 107 ? 3.379 -8.154 -6.318 1.00 81.19 107 LEU A O 1
ATOM 821 N N . LEU A 1 108 ? 2.954 -5.941 -6.270 1.00 84.19 108 LEU A N 1
ATOM 822 C CA . LEU A 1 108 ? 2.853 -5.870 -4.821 1.00 84.19 108 LEU A CA 1
ATOM 823 C C . LEU A 1 108 ? 1.612 -6.613 -4.296 1.00 84.19 108 LEU A C 1
ATOM 825 O O . LEU A 1 108 ? 1.727 -7.339 -3.312 1.00 84.19 108 LEU A O 1
ATOM 829 N N . ILE A 1 109 ? 0.457 -6.536 -4.975 1.00 83.50 109 ILE A N 1
ATOM 830 C CA . ILE A 1 109 ? -0.741 -7.328 -4.622 1.00 83.50 109 ILE A CA 1
ATOM 831 C C . ILE A 1 109 ? -0.416 -8.826 -4.609 1.00 83.50 109 ILE A C 1
ATOM 833 O O . ILE A 1 109 ? -0.725 -9.520 -3.642 1.00 83.50 109 ILE A O 1
ATOM 837 N N . ARG A 1 110 ? 0.239 -9.335 -5.659 1.00 77.69 110 ARG A N 1
ATOM 838 C CA . ARG A 1 110 ? 0.642 -10.747 -5.744 1.00 77.69 110 ARG A CA 1
ATOM 839 C C . ARG A 1 110 ? 1.629 -11.129 -4.647 1.00 77.69 110 ARG A C 1
ATOM 841 O O . ARG A 1 110 ? 1.489 -12.195 -4.056 1.00 77.69 110 ARG A O 1
ATOM 848 N N . ALA A 1 111 ? 2.603 -10.268 -4.367 1.00 77.88 111 ALA A N 1
ATOM 849 C CA . ALA A 1 111 ? 3.564 -10.496 -3.298 1.00 77.88 111 ALA A CA 1
ATOM 850 C C . ALA A 1 111 ? 2.871 -10.630 -1.931 1.00 77.88 111 ALA A C 1
ATOM 852 O O . ALA A 1 111 ? 3.161 -11.565 -1.187 1.00 77.88 111 ALA A O 1
ATOM 853 N N . VAL A 1 112 ? 1.898 -9.762 -1.637 1.00 81.50 112 VAL A N 1
ATOM 854 C CA . VAL A 1 112 ? 1.078 -9.840 -0.418 1.00 81.50 112 VAL A CA 1
ATOM 855 C C . VAL A 1 112 ? 0.240 -11.122 -0.384 1.00 81.50 112 VAL A C 1
ATOM 857 O O . VAL A 1 112 ? 0.246 -11.814 0.628 1.00 81.50 112 VAL A O 1
ATOM 860 N N . VAL A 1 113 ? -0.435 -11.485 -1.483 1.00 78.00 113 VAL A N 1
ATOM 861 C CA . VAL A 1 113 ? -1.232 -12.728 -1.579 1.00 78.00 113 VAL A CA 1
ATOM 862 C C . VAL A 1 113 ? -0.381 -13.979 -1.336 1.00 78.00 113 VAL A C 1
ATOM 864 O O . VAL A 1 113 ? -0.850 -14.924 -0.709 1.00 78.00 113 VAL A O 1
ATOM 867 N N . ASN A 1 114 ? 0.873 -13.978 -1.790 1.00 74.44 114 ASN A N 1
ATOM 868 C CA . ASN A 1 114 ? 1.813 -15.083 -1.592 1.00 74.44 114 ASN A CA 1
ATOM 869 C C . ASN A 1 114 ? 2.528 -15.046 -0.229 1.00 74.44 114 ASN A C 1
ATOM 871 O O . ASN A 1 114 ? 3.453 -15.825 -0.008 1.00 74.44 114 ASN A O 1
ATOM 875 N N . GLY A 1 115 ? 2.126 -14.153 0.679 1.00 73.38 115 GLY A N 1
ATOM 876 C CA . GLY A 1 115 ? 2.646 -14.104 2.043 1.00 73.38 115 GLY A CA 1
ATOM 877 C C . GLY A 1 115 ? 4.023 -13.455 2.184 1.00 73.38 115 GLY A C 1
ATOM 878 O O . GLY A 1 115 ? 4.692 -13.707 3.182 1.00 73.38 115 GLY A O 1
ATOM 879 N N . LEU A 1 116 ? 4.459 -12.609 1.233 1.00 80.94 116 LEU A N 1
ATOM 880 C CA . LEU A 1 116 ? 5.754 -11.912 1.324 1.00 80.94 116 LEU A CA 1
ATOM 881 C C . LEU A 1 116 ? 5.901 -11.122 2.631 1.00 80.94 116 LEU A C 1
ATOM 883 O O . LEU A 1 116 ? 6.997 -11.048 3.168 1.00 80.94 116 LEU A O 1
ATOM 887 N N . LEU A 1 117 ? 4.811 -10.518 3.110 1.00 82.50 117 LEU A N 1
ATOM 888 C CA . LEU A 1 117 ? 4.777 -9.696 4.325 1.00 82.50 117 LEU A CA 1
ATOM 889 C C . LEU A 1 117 ? 4.267 -10.473 5.551 1.00 82.50 117 LEU A C 1
ATOM 891 O O . LEU A 1 117 ? 3.824 -9.866 6.525 1.00 82.50 117 LEU A O 1
ATOM 895 N N . GLY A 1 118 ? 4.290 -11.806 5.489 1.00 82.19 118 GLY A N 1
ATOM 896 C CA . GLY A 1 118 ? 3.668 -12.689 6.469 1.00 82.19 118 GLY A CA 1
ATOM 897 C C . GLY A 1 118 ? 2.188 -12.989 6.177 1.00 82.19 118 GLY A C 1
ATOM 898 O O . GLY A 1 118 ? 1.635 -12.539 5.167 1.00 82.19 118 GLY A O 1
ATOM 899 N N . PRO A 1 119 ? 1.526 -13.787 7.039 1.00 81.56 119 PRO A N 1
ATOM 900 C CA . PRO A 1 119 ? 0.131 -14.177 6.854 1.00 81.56 119 PRO A CA 1
ATOM 901 C C . PRO A 1 119 ? -0.799 -12.966 6.982 1.00 81.56 119 PRO A C 1
ATOM 903 O O . PRO A 1 119 ? -0.927 -12.405 8.065 1.00 81.56 119 PRO A O 1
ATOM 906 N N . THR A 1 120 ? -1.482 -12.583 5.902 1.00 84.19 120 THR A N 1
ATOM 907 C CA . THR A 1 120 ? -2.504 -11.523 5.895 1.00 84.19 120 THR A CA 1
ATOM 908 C C . THR A 1 120 ? -3.553 -11.794 4.819 1.00 84.19 120 THR A C 1
ATOM 910 O O . THR A 1 120 ? -3.262 -12.401 3.787 1.00 84.19 120 THR A O 1
ATOM 913 N N . THR A 1 121 ? -4.786 -11.339 5.035 1.00 84.56 121 THR A N 1
ATOM 914 C CA . THR A 1 121 ? -5.854 -11.456 4.035 1.00 84.56 121 THR A CA 1
ATOM 915 C C . THR A 1 121 ? -5.774 -10.292 3.052 1.00 84.56 121 THR A C 1
ATOM 917 O O . THR A 1 121 ? -6.115 -9.162 3.399 1.00 84.56 121 THR A O 1
ATOM 920 N N . SER A 1 122 ? -5.355 -10.542 1.808 1.00 81.94 122 SER A N 1
ATOM 921 C CA . SER A 1 122 ? -5.448 -9.526 0.750 1.00 81.94 122 SER A CA 1
ATOM 922 C C . SER A 1 122 ? -6.913 -9.282 0.374 1.00 81.94 122 SER A C 1
ATOM 924 O O . SER A 1 122 ? -7.653 -10.226 0.108 1.00 81.94 122 SER A O 1
ATOM 926 N N . THR A 1 123 ? -7.343 -8.023 0.339 1.00 81.06 123 THR A N 1
ATOM 927 C CA . THR A 1 123 ? -8.750 -7.650 0.088 1.00 81.06 123 THR A CA 1
ATOM 928 C C . THR A 1 123 ? -9.066 -7.399 -1.388 1.00 81.06 123 THR A C 1
ATOM 930 O O . THR A 1 123 ? -10.225 -7.465 -1.789 1.00 81.06 123 THR A O 1
ATOM 933 N N . ASN A 1 124 ? -8.059 -7.178 -2.238 1.00 76.50 124 ASN A N 1
ATOM 934 C CA . ASN A 1 124 ? -8.215 -6.989 -3.682 1.00 76.50 124 ASN A CA 1
ATOM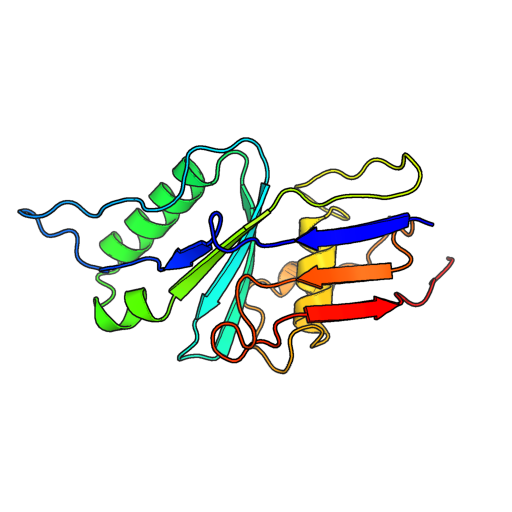 935 C C . ASN A 1 124 ? -7.651 -8.168 -4.493 1.00 76.50 124 ASN A C 1
ATOM 937 O O . ASN A 1 124 ? -6.818 -8.023 -5.388 1.00 76.50 124 ASN A O 1
ATOM 941 N N . THR A 1 125 ? -8.177 -9.361 -4.203 1.00 65.38 125 THR A N 1
ATOM 942 C CA . THR A 1 125 ? -7.740 -10.651 -4.772 1.00 65.38 125 THR A CA 1
ATOM 943 C C . THR A 1 125 ? -8.033 -10.838 -6.260 1.00 65.38 125 THR A C 1
ATOM 945 O O . THR A 1 125 ? -7.451 -11.728 -6.883 1.00 65.38 125 THR A O 1
ATOM 948 N N . GLN A 1 126 ? -8.893 -10.002 -6.854 1.00 65.19 126 GLN A N 1
ATOM 949 C CA . GLN A 1 126 ? -9.258 -10.073 -8.276 1.00 65.19 126 GLN A CA 1
ATOM 950 C C . GLN A 1 126 ? -8.027 -9.984 -9.192 1.00 65.19 126 GLN A C 1
ATOM 952 O O . GLN A 1 126 ? -7.984 -10.630 -10.233 1.00 65.19 126 GLN A O 1
ATOM 957 N N . LEU A 1 127 ? -6.997 -9.247 -8.764 1.00 63.16 127 LEU A N 1
ATOM 958 C CA . LEU A 1 127 ? -5.742 -9.069 -9.499 1.00 63.16 127 LEU A CA 1
ATOM 959 C C . LEU A 1 127 ? -4.681 -10.119 -9.128 1.00 63.16 127 LEU A C 1
ATOM 961 O O . LEU A 1 127 ? -3.735 -10.343 -9.883 1.00 63.16 127 LEU A O 1
ATOM 965 N N . GLY A 1 128 ? -4.861 -10.819 -8.002 1.00 57.19 128 GLY A N 1
ATOM 966 C CA . GLY A 1 128 ? -3.954 -11.871 -7.540 1.00 57.19 128 GLY A CA 1
ATOM 967 C C . GLY A 1 128 ? -3.923 -13.088 -8.469 1.00 57.19 128 GLY A C 1
ATOM 968 O O . GLY A 1 128 ? -2.873 -13.701 -8.646 1.00 57.19 128 GLY A O 1
ATOM 969 N N . LYS A 1 129 ? -5.046 -13.404 -9.127 1.00 59.03 129 LYS A N 1
ATOM 970 C CA . LYS A 1 129 ? -5.156 -14.548 -10.052 1.00 59.03 129 LYS A CA 1
ATOM 971 C C . LYS A 1 129 ? -4.699 -14.242 -11.484 1.00 59.03 129 LYS A C 1
ATOM 973 O O . LYS A 1 129 ? -4.485 -15.173 -12.252 1.00 59.03 129 LYS A O 1
ATOM 978 N N . THR A 1 130 ? -4.514 -12.974 -11.853 1.00 56.84 130 THR A N 1
ATOM 979 C CA . THR A 1 130 ? -4.201 -12.570 -13.237 1.00 56.84 130 THR A CA 1
ATOM 980 C C . THR A 1 130 ? -2.717 -12.759 -13.522 1.00 56.84 130 THR A C 1
ATOM 982 O O . THR A 1 130 ? -1.950 -12.072 -12.845 1.00 56.84 130 THR A O 1
ATOM 985 N N . PRO A 1 131 ? -2.291 -13.646 -14.451 1.00 52.78 131 PRO A N 1
ATOM 986 C CA . PRO A 1 131 ? -0.883 -13.887 -14.789 1.00 52.78 131 PRO A CA 1
ATOM 987 C C . PRO A 1 131 ? -0.101 -12.577 -14.913 1.00 52.78 131 PRO A C 1
ATOM 989 O O . PRO A 1 131 ? -0.575 -11.649 -15.559 1.00 52.78 131 PRO A O 1
ATOM 992 N N . PHE A 1 132 ? 1.075 -12.482 -14.288 1.00 50.72 132 PHE A N 1
ATOM 993 C CA . PHE A 1 132 ? 1.944 -11.325 -14.482 1.00 50.72 132 PHE A CA 1
ATOM 994 C C . PHE A 1 132 ? 2.707 -11.519 -15.795 1.00 50.72 132 PHE A C 1
ATOM 996 O O . PHE A 1 132 ? 3.562 -12.393 -15.884 1.00 50.72 132 PHE A O 1
ATOM 1003 N N . ILE A 1 133 ? 2.341 -10.762 -16.828 1.00 49.00 133 ILE A N 1
ATOM 1004 C CA . ILE A 1 133 ? 2.853 -10.961 -18.195 1.00 49.00 133 ILE A CA 1
ATOM 1005 C C . ILE A 1 133 ? 4.145 -10.156 -18.434 1.00 49.00 133 ILE A C 1
ATOM 1007 O O . ILE A 1 133 ? 4.940 -10.495 -19.305 1.00 49.00 133 ILE A O 1
ATOM 1011 N N . ASN A 1 134 ? 4.414 -9.124 -17.627 1.00 53.09 134 ASN A N 1
ATOM 1012 C CA . ASN A 1 134 ? 5.588 -8.268 -17.796 1.00 53.09 134 ASN A CA 1
ATOM 1013 C C . ASN A 1 134 ? 6.790 -8.771 -16.977 1.00 53.09 134 ASN A C 1
ATOM 1015 O O . ASN A 1 134 ? 7.162 -8.166 -15.977 1.00 53.09 134 ASN A O 1
ATOM 1019 N N . ALA A 1 135 ? 7.394 -9.889 -17.391 1.00 60.28 135 ALA A N 1
ATOM 1020 C CA . ALA A 1 135 ? 8.472 -10.605 -16.689 1.00 60.28 135 ALA A CA 1
ATOM 1021 C C . ALA A 1 135 ? 9.818 -9.848 -16.571 1.00 60.28 135 ALA A C 1
ATOM 1023 O O . ALA A 1 135 ? 10.883 -10.461 -16.502 1.00 60.28 13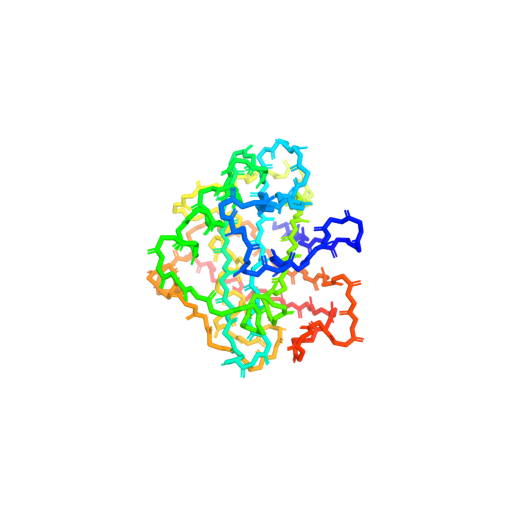5 ALA A O 1
ATOM 1024 N N . ILE A 1 136 ? 9.814 -8.511 -16.545 1.00 66.38 136 ILE A N 1
ATOM 1025 C CA . ILE A 1 136 ? 11.028 -7.754 -16.249 1.00 66.38 136 ILE A CA 1
ATOM 1026 C C . ILE A 1 136 ? 11.439 -7.922 -14.787 1.00 66.38 136 ILE A C 1
ATOM 1028 O O . ILE A 1 136 ? 12.634 -7.936 -14.532 1.00 66.38 136 ILE A O 1
ATOM 1032 N N . ALA A 1 137 ? 10.507 -8.086 -13.843 1.00 72.56 137 ALA A N 1
ATOM 1033 C CA . ALA A 1 137 ? 10.819 -8.194 -12.418 1.00 72.56 137 ALA A CA 1
ATOM 1034 C C . ALA A 1 137 ? 11.425 -9.568 -12.072 1.00 72.56 137 ALA A C 1
ATOM 1036 O O . ALA A 1 137 ? 10.732 -10.581 -12.108 1.00 72.56 137 ALA A O 1
ATOM 1037 N N . GLY A 1 138 ? 12.708 -9.588 -11.707 1.00 72.38 138 GLY A N 1
ATOM 1038 C CA . GLY A 1 138 ? 13.404 -10.779 -11.207 1.00 72.38 138 GLY A CA 1
ATOM 1039 C C . GLY A 1 138 ? 13.423 -10.879 -9.681 1.00 72.38 138 GLY A C 1
ATOM 1040 O O . GLY A 1 138 ? 13.444 -11.974 -9.121 1.00 72.38 138 GLY A O 1
ATOM 1041 N N . LEU A 1 139 ? 13.376 -9.735 -9.000 1.00 80.69 139 LEU A N 1
ATOM 1042 C CA . LEU A 1 139 ? 13.389 -9.637 -7.546 1.00 80.69 139 LEU A CA 1
ATOM 1043 C C . LEU A 1 139 ? 12.412 -8.550 -7.100 1.00 80.69 139 LEU A C 1
ATOM 1045 O O . LEU A 1 139 ? 12.410 -7.453 -7.659 1.00 80.69 139 LEU A O 1
ATOM 1049 N N . VAL A 1 140 ? 11.615 -8.841 -6.072 1.00 84.56 140 VAL A N 1
ATOM 1050 C CA . VAL A 1 140 ? 10.755 -7.853 -5.409 1.00 84.56 140 VAL A CA 1
ATOM 1051 C C . VAL A 1 140 ? 11.242 -7.649 -3.980 1.00 84.56 140 VAL A C 1
ATOM 1053 O O . VAL A 1 140 ? 11.372 -8.616 -3.225 1.00 84.56 140 VAL A O 1
ATOM 1056 N N . ARG A 1 141 ? 11.495 -6.391 -3.610 1.00 87.44 141 ARG A N 1
ATOM 1057 C CA . ARG A 1 141 ? 11.835 -5.965 -2.247 1.00 87.44 141 ARG A CA 1
ATOM 1058 C C . ARG A 1 141 ? 10.741 -5.059 -1.706 1.00 87.44 141 ARG A C 1
ATOM 1060 O O . ARG A 1 141 ? 10.315 -4.132 -2.393 1.00 87.44 141 ARG A O 1
ATOM 1067 N N . VAL A 1 142 ? 10.303 -5.317 -0.481 1.00 88.94 142 VAL A N 1
ATOM 1068 C CA . VAL A 1 142 ? 9.315 -4.490 0.214 1.00 88.94 142 VAL A CA 1
ATOM 1069 C C . VAL A 1 142 ? 9.857 -4.115 1.586 1.00 88.94 142 VAL A C 1
ATOM 1071 O O . VAL A 1 142 ? 10.228 -4.984 2.377 1.00 88.94 142 VAL A O 1
ATOM 1074 N N . TYR A 1 143 ? 9.885 -2.812 1.850 1.00 91.00 143 TYR A N 1
ATOM 1075 C CA . TYR A 1 143 ? 10.264 -2.221 3.126 1.00 91.00 143 TYR A CA 1
ATOM 1076 C C . TYR A 1 143 ? 9.064 -1.459 3.675 1.00 91.00 143 TYR A C 1
ATOM 1078 O O . TYR A 1 143 ? 8.585 -0.523 3.034 1.00 91.00 143 TYR A O 1
ATOM 1086 N N . LEU A 1 144 ? 8.563 -1.879 4.833 1.00 91.31 144 LEU A N 1
ATOM 1087 C CA . LEU A 1 144 ? 7.502 -1.203 5.565 1.00 91.31 144 LEU A CA 1
ATOM 1088 C C . LEU A 1 144 ? 8.096 -0.149 6.516 1.00 91.31 144 LEU A C 1
ATOM 1090 O O . LEU A 1 144 ? 9.265 -0.247 6.896 1.00 91.31 144 LEU A O 1
ATOM 1094 N N . PRO A 1 145 ? 7.297 0.845 6.942 1.00 87.88 145 PRO A N 1
ATOM 1095 C CA . PRO A 1 145 ? 7.793 1.982 7.720 1.00 87.88 145 PRO A CA 1
ATOM 1096 C C . PRO A 1 145 ? 8.409 1.614 9.076 1.00 87.88 145 PRO A C 1
ATOM 1098 O O . PRO A 1 145 ? 9.216 2.363 9.618 1.00 87.88 145 PRO A O 1
ATOM 1101 N N . SER A 1 146 ? 8.011 0.479 9.643 1.00 84.88 146 SER A N 1
ATOM 1102 C CA . SER A 1 146 ? 8.490 -0.030 10.925 1.00 84.88 146 SER A CA 1
ATOM 1103 C C . SER A 1 146 ? 8.418 -1.551 10.926 1.00 84.88 146 SER A C 1
ATOM 1105 O O . SER A 1 146 ? 7.521 -2.112 10.302 1.00 84.88 146 SER A O 1
ATOM 1107 N N . ASP A 1 147 ? 9.295 -2.219 11.665 1.00 76.75 147 ASP A N 1
ATOM 1108 C CA . ASP A 1 147 ? 9.255 -3.675 11.811 1.00 76.75 147 ASP A CA 1
ATOM 1109 C C . ASP A 1 147 ? 8.777 -4.077 13.219 1.00 76.75 147 ASP A C 1
ATOM 1111 O O . ASP A 1 147 ? 9.356 -3.585 14.195 1.00 76.75 147 ASP A O 1
ATOM 1115 N N . PRO A 1 148 ? 7.759 -4.953 13.364 1.00 78.06 148 PRO A N 1
ATOM 1116 C CA . PRO A 1 148 ? 6.725 -5.325 12.383 1.00 78.06 148 PRO A CA 1
ATOM 1117 C C . PRO A 1 148 ? 5.630 -4.244 12.245 1.00 78.06 148 PRO A C 1
ATOM 1119 O O . PRO A 1 148 ? 5.165 -3.672 13.234 1.00 78.06 148 PRO A O 1
ATOM 1122 N N . TRP A 1 149 ? 5.158 -3.974 11.023 1.00 88.12 149 TRP A N 1
ATOM 1123 C CA . TRP A 1 149 ? 4.132 -2.958 10.746 1.00 88.12 149 TRP A CA 1
ATOM 1124 C C . TRP A 1 149 ? 2.728 -3.542 10.893 1.00 88.12 149 TRP A C 1
ATOM 1126 O O . TRP A 1 149 ? 2.221 -4.228 10.010 1.00 88.12 149 TRP A O 1
ATOM 1136 N N . GLY A 1 150 ? 2.085 -3.302 12.036 1.00 82.94 150 GLY A N 1
ATOM 1137 C CA . GLY A 1 150 ? 0.721 -3.783 12.270 1.00 82.94 150 GLY A CA 1
ATOM 1138 C C . GLY A 1 150 ? 0.577 -5.305 12.284 1.00 82.94 150 GLY A C 1
ATOM 1139 O O . GLY A 1 150 ? -0.525 -5.782 12.057 1.00 82.94 150 GLY A O 1
ATOM 1140 N N . LYS A 1 151 ? 1.655 -6.037 12.611 1.00 85.00 151 LYS A N 1
ATOM 1141 C CA . LYS A 1 151 ? 1.827 -7.506 12.506 1.00 85.00 151 LYS A CA 1
ATOM 1142 C C . LYS A 1 151 ? 2.286 -8.008 11.130 1.00 85.00 151 LYS A C 1
ATOM 1144 O O . LYS A 1 151 ? 2.589 -9.193 11.023 1.00 85.00 151 LYS A O 1
ATOM 1149 N N . LEU A 1 152 ? 2.401 -7.140 10.121 1.00 86.12 152 LEU A N 1
ATOM 1150 C CA . LEU A 1 152 ? 3.123 -7.465 8.890 1.00 86.12 152 LEU A CA 1
ATOM 1151 C C . LEU A 1 152 ? 4.632 -7.406 9.123 1.00 86.12 152 LEU A C 1
ATOM 1153 O O . LEU A 1 152 ? 5.126 -6.579 9.889 1.00 86.12 152 LEU A O 1
ATOM 1157 N N . GLU A 1 153 ? 5.373 -8.260 8.433 1.00 84.25 153 GLU A N 1
ATOM 1158 C CA . GLU A 1 153 ? 6.829 -8.293 8.542 1.00 84.25 153 GLU A CA 1
ATOM 1159 C C . GLU A 1 153 ? 7.471 -7.103 7.802 1.00 84.25 153 GLU A C 1
ATOM 1161 O O . GLU A 1 153 ? 7.097 -6.795 6.669 1.00 84.25 153 GLU A O 1
ATOM 1166 N N . GLY A 1 154 ? 8.428 -6.413 8.439 1.00 71.19 154 GLY A N 1
ATOM 1167 C CA . GLY A 1 154 ? 8.851 -5.070 8.030 1.00 71.19 154 GLY A CA 1
ATOM 1168 C C . GLY A 1 154 ? 9.846 -4.968 6.868 1.00 71.19 154 GLY A C 1
ATOM 1169 O O . GLY A 1 154 ? 9.820 -3.979 6.141 1.00 71.19 154 GLY A O 1
ATOM 1170 N N . ALA A 1 155 ? 10.721 -5.953 6.655 1.00 77.38 155 ALA A N 1
ATOM 1171 C CA . ALA A 1 155 ? 11.696 -5.939 5.557 1.00 77.38 155 ALA A CA 1
ATOM 1172 C C . ALA A 1 155 ? 11.798 -7.321 4.908 1.00 77.38 155 ALA A C 1
ATOM 1174 O O . ALA A 1 155 ? 12.325 -8.266 5.504 1.00 77.38 155 ALA A O 1
ATOM 1175 N N . LYS A 1 156 ? 11.268 -7.456 3.687 1.00 77.31 156 LYS A N 1
ATOM 1176 C CA . LYS A 1 156 ? 11.140 -8.752 3.008 1.00 77.31 156 LYS A CA 1
ATOM 1177 C C . LYS A 1 156 ? 11.522 -8.669 1.536 1.00 77.31 156 LYS A C 1
ATOM 1179 O O . LYS A 1 156 ? 11.293 -7.668 0.860 1.00 77.31 156 LYS A O 1
ATOM 1184 N N . GLN A 1 157 ? 12.103 -9.757 1.038 1.00 73.56 157 GLN A N 1
ATOM 1185 C CA . GLN A 1 157 ? 12.490 -9.915 -0.360 1.00 73.56 157 GLN A CA 1
ATOM 1186 C C . GLN A 1 157 ? 12.101 -11.303 -0.865 1.00 73.56 157 GLN A C 1
ATOM 1188 O O . GLN A 1 157 ? 12.268 -12.287 -0.147 1.00 73.56 157 GLN A O 1
ATOM 1193 N N . VAL A 1 158 ? 11.626 -11.384 -2.107 1.00 67.06 158 VAL A N 1
ATOM 1194 C CA . VAL A 1 158 ? 11.364 -12.654 -2.796 1.00 67.06 158 VAL A CA 1
ATOM 1195 C C . VAL A 1 158 ? 11.906 -12.578 -4.214 1.00 67.06 158 VAL A C 1
ATOM 1197 O O . VAL A 1 158 ? 11.593 -11.653 -4.968 1.00 67.06 158 VAL A O 1
ATOM 1200 N N . ALA A 1 159 ? 12.714 -13.577 -4.571 1.00 68.00 159 ALA A N 1
ATOM 1201 C CA . ALA A 1 159 ? 13.062 -13.845 -5.957 1.00 68.00 159 ALA A CA 1
ATOM 1202 C C . ALA A 1 159 ? 11.805 -14.345 -6.670 1.00 68.00 159 ALA A C 1
ATOM 1204 O O . ALA A 1 159 ? 11.189 -15.321 -6.234 1.00 68.00 159 ALA A O 1
ATOM 1205 N N . LEU A 1 160 ? 11.405 -13.669 -7.744 1.00 64.69 160 LEU A N 1
ATOM 1206 C CA . LEU A 1 160 ? 10.320 -14.177 -8.565 1.00 64.69 160 LEU A CA 1
ATOM 1207 C C . LEU A 1 160 ? 10.897 -15.299 -9.431 1.00 64.69 160 LEU A C 1
ATOM 1209 O O . LEU A 1 160 ? 11.899 -15.070 -10.114 1.00 64.69 160 LEU A O 1
ATOM 1213 N N . PRO A 1 161 ? 10.318 -16.514 -9.412 1.00 52.34 161 PRO A N 1
ATOM 1214 C CA . PRO A 1 161 ? 10.696 -17.516 -10.390 1.00 52.34 161 PRO A CA 1
ATOM 1215 C C . PRO A 1 161 ? 10.465 -16.909 -11.772 1.00 52.34 161 PRO A C 1
ATOM 1217 O O . PRO A 1 161 ? 9.368 -16.434 -12.079 1.00 52.34 161 PRO A O 1
ATOM 1220 N N . VAL A 1 162 ? 11.525 -16.882 -12.577 1.00 47.03 162 VAL A N 1
ATOM 1221 C CA . VAL A 1 162 ? 11.473 -16.445 -13.969 1.00 47.03 162 VAL A CA 1
ATOM 1222 C C . VAL A 1 162 ? 10.669 -17.490 -14.719 1.00 47.03 162 VAL A C 1
ATOM 1224 O O . VAL A 1 162 ? 11.222 -18.437 -15.270 1.00 47.03 162 VAL A O 1
ATOM 1227 N N . TYR A 1 163 ? 9.348 -17.364 -14.708 1.00 40.78 163 TYR A N 1
ATOM 1228 C CA . TYR A 1 163 ? 8.538 -18.059 -15.689 1.00 40.78 163 TYR A CA 1
ATOM 1229 C C . TYR A 1 163 ? 8.738 -17.312 -17.004 1.00 40.78 163 TYR A C 1
ATOM 1231 O O . TYR A 1 163 ? 8.006 -16.383 -17.338 1.00 40.78 163 TYR A O 1
ATOM 1239 N N . GLY A 1 164 ? 9.816 -17.684 -17.699 1.00 34.88 164 GLY A N 1
ATOM 1240 C CA . GLY A 1 164 ? 9.862 -17.541 -19.142 1.00 34.88 164 GLY A CA 1
ATOM 1241 C C . GLY A 1 164 ? 8.667 -18.306 -19.695 1.00 34.88 164 GLY A C 1
ATOM 1242 O O . GLY A 1 164 ? 8.465 -19.468 -19.339 1.00 34.88 164 GLY A O 1
ATOM 1243 N N . TYR A 1 165 ? 7.842 -17.614 -20.473 1.00 33.91 165 TYR A N 1
ATOM 1244 C CA . TYR A 1 165 ? 7.010 -18.301 -21.449 1.00 33.91 165 TYR A CA 1
ATOM 1245 C C . TYR A 1 165 ? 7.919 -18.937 -22.499 1.00 33.91 165 TYR A C 1
ATOM 1247 O O . TYR A 1 165 ? 8.912 -18.269 -22.878 1.00 33.91 165 TYR A O 1
#

Sequence (165 aa):
MADVEFNFKPHNAWTMGPACGTALIPSVNPAPATTACIYIVHNSTENSTYVGYADNAFDRWKTRAETFHALGIPHIYGNNILCAQCMPVVSHGHSMYLAGQNNCEHLLIRAVVNGLLGPTTSTNTQLGKTPFINAIAGLVRVYLPSDPWGKLEGAKQVALPVYGY

Radius of gyration: 16.09 Å; chains: 1; bounding box: 39×38×39 Å

pLDDT: mean 77.16, std 13.07, range [33.91, 93.25]

Foldseek 3Di:
DKEKEAAFAQVQKDFLAFLDPDPVRHRDQPGDWDAKWKKKKAQLVQLEIEIAIDRTRSVVSVVVSVVSNVVVPGRVRRRRIMMGIDHMDIPDPDDFDRDDQQGPRLVVLLCVVVQQQHDGHYPPCVSNPRDNPPLPHQKYWYAHNDAPDSSTGGTGMDGDPRPDD

Secondary structure (DSSP, 8-state):
-EEEEEE--GGGEEE---S---SSSPPP--SPP-SSEEEEEEETTTTEEEEEEES-HHHHHHHHHHHHHHTT--HHHHTTEEEEEE--EESTT----SSSTTSHHHHHHHHHHTTTTSS-EES-GGGTTS----TTEEEEEEE-SSSSBTTB-SEEEEEPP----